Protein AF-R9REI7-F1 (afdb_monomer_lite)

Sequence (119 aa):
MILLFLLSFSILPIILTFLEIFFVKKVLTIKTMKYIKLLKIFEVITPFIALIISQGVREVIGMAFLVFFFLSLTYLGILIYDVFKGKIDGNEFTINFVFYFVDIILMFLSTLVSAKIFF

Foldseek 3Di:
DVVVVCCCLAVPLVVVLVVVLCCCVPPVVFPDCVLSVQLSVLSNCLLVVLVVPDPDPLSSLVSSLVSSVVSLVVSVVVLVVCVVVVVDDPSRSVVSVVVSVVVNVVSVVSSVVSNVVVD

Secondary structure (DSSP, 8-state):
-HHHHHHHHHHHHHHHHHHHHHHIIIII--S--HHHHHHHHHHHHHHHHHHHH-SSHHHHHHHHHHHHHHHHHHHHHHHHHHHHTTSS-HHHHHHHHHHHHHHHHHHHHHHHHHHHHH-

Organism: NCBI:txid469607

Radius of gyration: 15.29 Å; chains: 1; bounding box: 36×23×44 Å

pLDDT: mean 83.97, std 10.68, range [52.19, 96.31]

Structure (mmCIF, N/CA/C/O backbone):
data_AF-R9REI7-F1
#
_entry.id   AF-R9REI7-F1
#
loop_
_atom_site.group_PDB
_atom_site.id
_atom_site.type_symbol
_atom_site.label_atom_id
_atom_site.label_alt_id
_atom_site.label_comp_id
_atom_site.label_asym_id
_atom_site.label_entity_id
_atom_site.label_seq_id
_atom_site.pdbx_PDB_ins_code
_atom_site.Cartn_x
_atom_site.Cartn_y
_atom_site.Cartn_z
_atom_site.occupancy
_atom_site.B_iso_or_equiv
_atom_site.auth_seq_id
_atom_site.auth_comp_id
_atom_site.auth_asym_id
_atom_site.auth_atom_id
_atom_site.pdbx_PDB_model_num
ATOM 1 N N . MET A 1 1 ? 12.798 8.092 -22.373 1.00 59.53 1 MET A N 1
ATOM 2 C CA . MET A 1 1 ? 12.152 6.793 -22.076 1.00 59.53 1 MET A CA 1
ATOM 3 C C . MET A 1 1 ? 12.243 6.431 -20.592 1.00 59.53 1 MET A C 1
ATOM 5 O O . MET A 1 1 ? 11.197 6.404 -19.965 1.00 59.53 1 MET A O 1
ATOM 9 N N . ILE A 1 2 ? 13.439 6.302 -19.989 1.00 57.34 2 ILE A N 1
ATOM 10 C CA . ILE A 1 2 ? 13.600 6.161 -18.517 1.00 57.34 2 ILE A CA 1
ATOM 11 C C . ILE A 1 2 ? 12.976 7.327 -17.735 1.00 57.34 2 ILE A C 1
ATOM 13 O O . ILE A 1 2 ? 12.321 7.101 -16.729 1.00 57.34 2 ILE A O 1
ATOM 17 N N . LEU A 1 3 ? 13.124 8.568 -18.214 1.00 52.19 3 LEU A N 1
ATOM 18 C CA . LEU A 1 3 ? 12.539 9.736 -17.545 1.00 52.19 3 LEU A CA 1
ATOM 19 C C . LEU A 1 3 ? 11.003 9.717 -17.565 1.00 52.19 3 LEU A C 1
ATOM 21 O O . LEU A 1 3 ? 10.376 10.103 -16.589 1.00 52.19 3 LEU A O 1
ATOM 25 N N . LEU A 1 4 ? 10.406 9.230 -18.660 1.00 57.22 4 LEU A N 1
ATOM 26 C CA . LEU A 1 4 ? 8.954 9.080 -18.787 1.00 57.22 4 LEU A CA 1
ATOM 27 C C . LEU A 1 4 ? 8.457 7.966 -17.860 1.00 57.22 4 LEU A C 1
ATOM 29 O O . LEU A 1 4 ? 7.492 8.164 -17.141 1.00 57.22 4 LEU A O 1
ATOM 33 N N . PHE A 1 5 ? 9.185 6.845 -17.814 1.00 60.78 5 PHE A N 1
ATOM 34 C CA . PHE A 1 5 ? 8.948 5.748 -16.879 1.00 60.78 5 PHE A CA 1
ATOM 35 C C . PHE A 1 5 ? 9.019 6.216 -15.417 1.00 60.78 5 PHE A C 1
ATOM 37 O O . PHE A 1 5 ? 8.084 5.979 -14.664 1.00 60.78 5 PHE A O 1
ATOM 44 N N . LEU A 1 6 ? 10.060 6.964 -15.035 1.00 59.12 6 LEU A N 1
ATOM 45 C CA . LEU A 1 6 ? 10.195 7.562 -13.703 1.00 59.12 6 LEU A CA 1
ATOM 46 C C . LEU A 1 6 ? 9.073 8.562 -13.398 1.00 59.12 6 LEU A C 1
ATOM 48 O O . LEU A 1 6 ? 8.539 8.541 -12.292 1.00 59.12 6 LEU A O 1
ATOM 52 N N . LEU A 1 7 ? 8.681 9.408 -14.357 1.00 58.28 7 LEU A N 1
ATOM 53 C CA . LEU A 1 7 ? 7.561 10.341 -14.191 1.00 58.28 7 LEU A CA 1
ATOM 54 C C . LEU A 1 7 ? 6.240 9.601 -13.946 1.00 58.28 7 LEU A C 1
ATOM 56 O O . LEU A 1 7 ? 5.510 9.953 -13.019 1.00 58.28 7 LEU A O 1
ATOM 60 N N . SER A 1 8 ? 5.950 8.571 -14.747 1.00 60.47 8 SER A N 1
ATOM 61 C CA . SER A 1 8 ? 4.748 7.741 -14.626 1.00 60.47 8 SER A CA 1
ATOM 62 C C . SER A 1 8 ? 4.706 6.973 -13.305 1.00 60.47 8 SER A C 1
ATOM 64 O O . SER A 1 8 ? 3.640 6.875 -12.707 1.00 60.47 8 SER A O 1
ATOM 66 N N . PHE A 1 9 ? 5.854 6.486 -12.823 1.00 60.75 9 PHE A N 1
ATOM 67 C CA . PHE A 1 9 ? 5.966 5.757 -11.555 1.00 60.75 9 PHE A CA 1
ATOM 68 C C . PHE A 1 9 ? 6.034 6.661 -10.316 1.00 60.75 9 PHE A C 1
ATOM 70 O O . PHE A 1 9 ? 5.836 6.176 -9.209 1.00 60.75 9 PHE A O 1
ATOM 77 N N . SER A 1 10 ? 6.319 7.957 -10.475 1.00 60.06 10 SER A N 1
ATOM 78 C CA . SER A 1 10 ? 6.474 8.873 -9.336 1.00 60.06 10 SER A CA 1
ATOM 79 C C . SER A 1 10 ? 5.268 9.791 -9.165 1.00 60.06 10 SER A C 1
ATOM 81 O O . SER A 1 10 ? 4.729 9.894 -8.075 1.00 60.06 10 SER A O 1
ATOM 83 N N . ILE A 1 11 ? 4.798 10.461 -10.219 1.00 66.94 11 ILE A N 1
ATOM 84 C CA . ILE A 1 11 ? 3.817 11.550 -10.068 1.00 66.94 11 ILE A CA 1
ATOM 85 C C . ILE A 1 11 ? 2.390 11.009 -9.934 1.00 66.94 11 ILE A C 1
ATOM 87 O O . ILE A 1 11 ? 1.623 11.466 -9.088 1.00 66.94 11 ILE A O 1
ATOM 91 N N . LEU A 1 12 ? 2.035 10.026 -10.761 1.00 69.62 12 LEU A N 1
ATOM 92 C CA . LEU A 1 12 ? 0.681 9.473 -10.824 1.00 69.62 12 LEU A CA 1
ATOM 93 C C . LEU A 1 12 ? 0.288 8.739 -9.524 1.00 69.62 12 LEU A C 1
ATOM 95 O O . LEU A 1 12 ? -0.784 9.037 -8.992 1.00 69.62 12 LEU A O 1
ATOM 99 N N . PRO A 1 13 ? 1.161 7.890 -8.940 1.00 71.12 13 PRO A N 1
ATOM 100 C CA . PRO A 1 13 ? 0.905 7.255 -7.645 1.00 71.12 13 PRO A CA 1
ATOM 101 C C . PRO A 1 13 ? 0.810 8.261 -6.497 1.00 71.12 13 PRO A C 1
ATOM 103 O O . PRO A 1 13 ? -0.037 8.116 -5.621 1.00 71.12 13 PRO A O 1
ATOM 106 N N . ILE A 1 14 ? 1.609 9.338 -6.517 1.00 71.12 14 ILE A N 1
ATOM 107 C CA . ILE A 1 14 ? 1.533 10.401 -5.501 1.00 71.12 14 ILE A CA 1
ATOM 108 C C . ILE A 1 14 ? 0.165 11.095 -5.540 1.00 71.12 14 ILE A C 1
ATOM 110 O O . ILE A 1 14 ? -0.445 11.308 -4.492 1.00 71.12 14 ILE A O 1
ATOM 114 N N . ILE A 1 15 ? -0.348 11.433 -6.727 1.00 75.81 15 ILE A N 1
ATOM 115 C CA . ILE A 1 15 ? -1.663 12.080 -6.864 1.00 75.81 15 ILE A CA 1
ATOM 116 C C . ILE A 1 15 ? -2.782 11.146 -6.381 1.00 75.81 15 ILE A C 1
ATOM 118 O O . ILE A 1 15 ? -3.646 11.580 -5.616 1.00 75.81 15 ILE A O 1
ATOM 122 N N . LEU A 1 16 ? -2.745 9.869 -6.777 1.00 77.62 16 LEU A N 1
ATOM 123 C CA . LEU A 1 16 ? -3.698 8.853 -6.315 1.00 77.62 16 LEU A CA 1
ATOM 124 C C . LEU A 1 16 ? -3.642 8.676 -4.791 1.00 77.62 16 LEU A C 1
ATOM 126 O O . LEU A 1 16 ? -4.679 8.727 -4.133 1.00 77.62 16 LEU A O 1
ATOM 130 N N . THR A 1 17 ? -2.437 8.624 -4.221 1.00 81.38 17 THR A N 1
ATOM 131 C CA . THR A 1 17 ? -2.204 8.564 -2.772 1.00 81.38 17 THR A CA 1
ATOM 132 C C . THR A 1 17 ? -2.880 9.726 -2.037 1.00 81.38 17 THR A C 1
ATOM 134 O O . THR A 1 17 ? -3.567 9.524 -1.033 1.00 81.38 17 THR A O 1
ATOM 137 N N . PHE A 1 18 ? -2.710 10.961 -2.524 1.00 81.31 18 PHE A N 1
ATOM 138 C CA . PHE A 1 18 ? -3.363 12.131 -1.931 1.00 81.31 18 PHE A CA 1
ATOM 139 C C . PHE A 1 18 ? -4.890 12.052 -2.036 1.00 81.31 18 PHE A C 1
ATOM 141 O O . PHE A 1 18 ? -5.579 12.386 -1.067 1.00 81.31 18 PHE A O 1
ATOM 148 N N . LEU A 1 19 ? -5.414 11.598 -3.179 1.00 83.94 19 LEU A N 1
ATOM 149 C CA . LEU A 1 19 ? -6.850 11.448 -3.404 1.00 83.94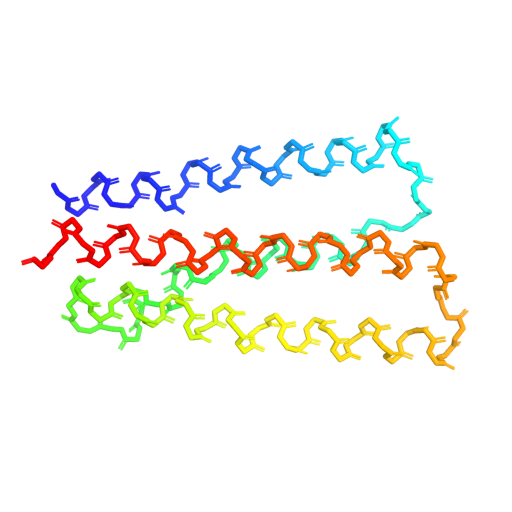 19 LEU A CA 1
ATOM 150 C C . LEU A 1 19 ? -7.463 10.414 -2.456 1.00 83.94 19 LEU A C 1
ATOM 152 O O . LEU A 1 19 ? -8.492 10.692 -1.847 1.00 83.94 19 LEU A O 1
ATOM 156 N N . GLU A 1 20 ? -6.829 9.259 -2.272 1.00 81.25 20 GLU A N 1
ATOM 157 C CA . GLU A 1 20 ? -7.326 8.221 -1.367 1.00 81.25 20 GLU A CA 1
ATOM 158 C C . GLU A 1 20 ? -7.265 8.653 0.091 1.00 81.25 20 GLU A C 1
ATOM 160 O O . GLU A 1 20 ? -8.247 8.503 0.816 1.00 81.25 20 GLU A O 1
ATOM 165 N N . ILE A 1 21 ? -6.161 9.270 0.528 1.00 83.12 21 ILE A N 1
ATOM 166 C CA . ILE A 1 21 ? -6.057 9.822 1.887 1.00 83.12 21 ILE A CA 1
ATOM 167 C C . ILE A 1 21 ? -7.164 10.857 2.126 1.00 83.12 21 ILE A C 1
ATOM 169 O O . ILE A 1 21 ? -7.769 10.884 3.203 1.00 83.12 21 ILE A O 1
ATOM 173 N N . PHE A 1 22 ? -7.443 11.709 1.136 1.00 83.94 22 PHE A N 1
ATOM 174 C CA . PHE A 1 22 ? -8.518 12.691 1.216 1.00 83.94 22 PHE A CA 1
ATOM 175 C C . PHE A 1 22 ? -9.896 12.025 1.262 1.00 83.94 22 PHE A C 1
ATOM 177 O O . PHE A 1 22 ? -10.688 12.344 2.150 1.00 83.94 22 PHE A O 1
ATOM 184 N N . PHE A 1 23 ? -10.164 11.079 0.360 1.00 84.12 23 PHE A N 1
ATOM 185 C CA . PHE A 1 23 ? -11.424 10.342 0.277 1.00 84.12 23 PHE A CA 1
ATOM 186 C C . PHE A 1 23 ? -11.724 9.622 1.588 1.00 84.12 23 PHE A C 1
ATOM 188 O O . PHE A 1 23 ? -12.797 9.771 2.164 1.00 84.12 23 PHE A O 1
ATOM 195 N N . VAL A 1 24 ? -10.739 8.927 2.139 1.00 83.00 24 VAL A N 1
ATOM 196 C CA . VAL A 1 24 ? -10.874 8.238 3.415 1.00 83.00 24 VAL A CA 1
ATOM 197 C C . VAL A 1 24 ? -11.203 9.219 4.537 1.00 83.00 24 VAL A C 1
ATOM 199 O O . VAL A 1 24 ? -12.136 8.999 5.309 1.00 83.00 24 VAL A O 1
ATOM 202 N N . LYS A 1 25 ? -10.442 10.313 4.634 1.00 81.88 25 LYS A N 1
ATOM 203 C CA . LYS A 1 25 ? -10.575 11.267 5.738 1.00 81.88 25 LYS A CA 1
ATOM 204 C C . LYS A 1 25 ? -11.885 12.054 5.681 1.00 81.88 25 LYS A C 1
ATOM 206 O O . LYS A 1 25 ? -12.400 12.436 6.727 1.00 81.88 25 LYS A O 1
ATOM 211 N N . LYS A 1 26 ? -12.381 12.360 4.480 1.00 84.00 26 LYS A N 1
ATOM 212 C CA . LYS A 1 26 ? -13.545 13.233 4.272 1.00 84.00 26 LYS A CA 1
ATOM 213 C C . LYS A 1 26 ? -14.846 12.487 4.009 1.00 84.00 26 LYS A C 1
ATOM 215 O O . LYS A 1 26 ? -15.891 13.030 4.342 1.00 84.00 26 LYS A O 1
ATOM 220 N N . VAL A 1 27 ? -14.785 11.296 3.418 1.00 83.38 27 VAL A N 1
ATOM 221 C CA . VAL A 1 27 ? -15.966 10.515 3.023 1.00 83.38 27 VAL A CA 1
ATOM 222 C C . VAL A 1 27 ? -16.177 9.344 3.976 1.00 83.38 27 VAL A C 1
ATOM 224 O O . VAL A 1 27 ? -17.247 9.212 4.559 1.00 83.38 27 VAL A O 1
ATOM 227 N N . LEU A 1 28 ? -15.154 8.510 4.177 1.00 82.75 28 LEU A N 1
ATOM 228 C CA . LEU A 1 28 ? -15.295 7.275 4.961 1.00 82.75 28 LEU A CA 1
ATOM 229 C C . LEU A 1 28 ? -15.169 7.487 6.476 1.00 82.75 28 LEU A C 1
ATOM 231 O O . LEU A 1 28 ? -15.630 6.653 7.248 1.00 82.75 28 LEU A O 1
ATOM 235 N N . THR A 1 29 ? -14.587 8.611 6.906 1.00 80.75 29 THR A N 1
ATOM 236 C CA . THR A 1 29 ? -14.549 9.081 8.307 1.00 80.75 29 THR A CA 1
ATOM 237 C C . THR A 1 29 ? -14.025 8.039 9.312 1.00 80.75 29 THR A C 1
ATOM 239 O O . THR A 1 29 ? -14.467 7.982 10.458 1.00 80.75 29 THR A O 1
ATOM 242 N N . ILE A 1 30 ? -13.072 7.200 8.896 1.00 82.25 30 ILE A N 1
ATOM 243 C CA . ILE A 1 30 ? -12.460 6.190 9.774 1.00 82.25 30 ILE A CA 1
ATOM 244 C C . ILE A 1 30 ? -11.622 6.831 10.884 1.00 82.25 30 ILE A C 1
ATOM 246 O O . ILE A 1 30 ? -10.997 7.876 10.681 1.00 82.25 30 ILE A O 1
ATOM 250 N N . LYS A 1 31 ? -11.587 6.202 12.070 1.00 81.56 31 LYS A N 1
ATOM 251 C CA . LYS A 1 31 ? -10.958 6.805 13.258 1.00 81.56 31 LYS A CA 1
ATOM 252 C C . LYS A 1 31 ? -9.449 6.895 13.111 1.00 81.56 31 LYS A C 1
ATOM 254 O O . LYS A 1 31 ? -8.834 7.828 13.625 1.00 81.56 31 LYS A O 1
ATOM 259 N N . THR A 1 32 ? -8.840 5.931 12.422 1.00 85.12 32 THR A N 1
ATOM 260 C CA . THR A 1 32 ? -7.388 5.862 12.263 1.00 85.12 32 THR A CA 1
ATOM 261 C C . THR A 1 32 ? -6.948 5.800 10.806 1.00 85.12 32 THR A C 1
ATOM 263 O O . THR A 1 32 ? -7.319 4.917 10.041 1.00 85.12 32 THR A O 1
ATOM 266 N N . MET A 1 33 ? -6.063 6.730 10.439 1.00 88.00 33 MET A N 1
ATOM 267 C CA . MET A 1 33 ? -5.400 6.769 9.128 1.00 88.00 33 MET A CA 1
ATOM 268 C C . MET A 1 33 ? -4.095 5.962 9.106 1.00 88.00 33 MET A C 1
ATOM 270 O O . MET A 1 33 ? -3.377 5.992 8.109 1.00 88.00 33 MET A O 1
ATOM 274 N N . LYS A 1 34 ? -3.734 5.298 10.215 1.00 91.12 34 LYS A N 1
ATOM 275 C CA . LYS A 1 34 ? -2.452 4.594 10.387 1.00 91.12 34 LYS A CA 1
ATOM 276 C C . LYS A 1 34 ? -2.194 3.598 9.255 1.00 91.12 34 LYS A C 1
ATOM 278 O O . LYS A 1 34 ? -1.107 3.602 8.688 1.00 91.12 34 LYS A O 1
ATOM 283 N N . TYR A 1 35 ? -3.183 2.767 8.939 1.00 92.00 35 TYR A N 1
ATOM 284 C CA . TYR A 1 35 ? -3.028 1.661 7.996 1.00 92.00 35 TYR A CA 1
ATOM 285 C C . TYR A 1 35 ? -2.943 2.164 6.558 1.00 92.00 35 TYR A C 1
ATOM 287 O O . TYR A 1 35 ? -1.954 1.887 5.891 1.00 92.00 35 TYR A O 1
ATOM 295 N N . ILE A 1 36 ? -3.870 3.015 6.118 1.00 90.31 36 ILE A N 1
ATOM 296 C CA . ILE A 1 36 ? -3.763 3.642 4.792 1.00 90.31 36 ILE A CA 1
ATOM 297 C C . ILE A 1 36 ? -2.435 4.380 4.627 1.00 90.31 36 ILE A C 1
ATOM 299 O O . ILE A 1 36 ? -1.761 4.184 3.627 1.00 90.31 36 ILE A O 1
ATOM 303 N N . LYS A 1 37 ? -1.975 5.151 5.621 1.00 90.31 37 LYS A N 1
ATOM 304 C CA . LYS A 1 37 ? -0.648 5.786 5.536 1.00 90.31 37 LYS A CA 1
ATOM 305 C C . LYS A 1 37 ? 0.482 4.768 5.363 1.00 90.31 37 LYS A C 1
ATOM 307 O O . LYS A 1 37 ? 1.387 5.019 4.577 1.00 90.31 37 LYS A O 1
ATOM 312 N N . LEU A 1 38 ? 0.439 3.647 6.082 1.00 93.12 38 LEU A N 1
ATOM 313 C CA . LEU A 1 38 ? 1.436 2.582 5.961 1.00 93.12 38 LEU A CA 1
ATOM 314 C C . LEU A 1 38 ? 1.436 1.966 4.554 1.00 93.12 38 LEU A C 1
ATOM 316 O O . LEU A 1 38 ? 2.495 1.847 3.946 1.00 93.12 38 LEU A O 1
ATOM 320 N N . LEU A 1 39 ? 0.255 1.642 4.026 1.00 92.00 39 LEU A N 1
ATOM 321 C CA . LEU A 1 39 ? 0.085 1.101 2.677 1.00 92.00 39 LEU A CA 1
ATOM 322 C C . LEU A 1 39 ? 0.641 2.058 1.610 1.00 92.00 39 LEU A C 1
ATOM 324 O O . LEU A 1 39 ? 1.365 1.639 0.711 1.00 92.00 39 LEU A O 1
ATOM 328 N N . LYS A 1 40 ? 0.410 3.364 1.774 1.00 90.25 40 LYS A N 1
ATOM 329 C CA . LYS A 1 40 ? 0.925 4.391 0.859 1.00 90.25 40 LYS A CA 1
ATOM 330 C C . LYS A 1 40 ? 2.421 4.629 0.963 1.00 90.25 40 LYS A C 1
ATOM 332 O O . LYS A 1 40 ? 3.071 4.882 -0.047 1.00 90.25 40 LYS A O 1
ATOM 337 N N . ILE A 1 41 ? 3.004 4.472 2.149 1.00 89.94 41 ILE A N 1
ATOM 338 C CA . ILE A 1 41 ? 4.464 4.430 2.275 1.00 89.94 41 ILE A CA 1
ATOM 339 C C . ILE A 1 41 ? 5.018 3.259 1.455 1.00 89.94 41 ILE A C 1
ATOM 341 O O . ILE A 1 41 ? 5.998 3.447 0.740 1.00 89.94 41 ILE A O 1
ATOM 345 N N . PHE A 1 42 ? 4.385 2.083 1.498 1.00 91.56 42 PHE A N 1
ATOM 346 C CA . PHE A 1 42 ? 4.829 0.923 0.717 1.00 91.56 42 PHE A CA 1
ATOM 347 C C . PHE A 1 42 ? 4.760 1.166 -0.791 1.00 91.56 42 PHE A C 1
ATOM 349 O O . PHE A 1 42 ? 5.711 0.842 -1.504 1.00 91.56 42 PHE A O 1
ATOM 356 N N . GLU A 1 43 ? 3.691 1.796 -1.269 1.00 88.19 43 GLU A N 1
ATOM 357 C CA . GLU A 1 43 ? 3.540 2.182 -2.673 1.00 88.19 43 GLU A CA 1
ATOM 358 C C . GLU A 1 43 ? 4.669 3.121 -3.130 1.00 88.19 43 GLU A C 1
ATOM 360 O O . GLU A 1 43 ? 5.312 2.873 -4.149 1.00 88.19 43 GLU A O 1
ATOM 365 N N . VAL A 1 44 ? 4.989 4.142 -2.326 1.00 85.12 44 VAL A N 1
ATOM 366 C CA . VAL A 1 44 ? 6.027 5.130 -2.656 1.00 85.12 44 VAL A CA 1
ATOM 367 C C . VAL A 1 44 ? 7.437 4.541 -2.598 1.00 85.12 44 VAL A C 1
ATOM 369 O O . VAL A 1 44 ? 8.245 4.862 -3.463 1.00 85.12 44 VAL A O 1
ATOM 372 N N . ILE A 1 45 ? 7.770 3.689 -1.618 1.00 87.38 45 ILE A N 1
ATOM 373 C CA . ILE A 1 45 ? 9.137 3.138 -1.494 1.00 87.38 45 ILE A CA 1
ATOM 374 C C . ILE A 1 45 ? 9.445 2.057 -2.535 1.00 87.38 45 ILE A C 1
ATOM 376 O O . ILE A 1 45 ? 10.606 1.877 -2.901 1.00 87.38 45 ILE A O 1
ATOM 380 N N . THR A 1 46 ? 8.421 1.347 -3.015 1.00 89.50 46 THR A N 1
ATOM 381 C CA . THR A 1 46 ? 8.556 0.235 -3.965 1.00 89.50 46 THR A CA 1
ATOM 382 C C . THR A 1 46 ? 9.433 0.570 -5.176 1.00 89.50 46 THR A C 1
ATOM 384 O O . THR A 1 46 ? 10.393 -0.168 -5.410 1.00 89.50 46 THR A O 1
ATOM 387 N N . PRO A 1 47 ? 9.175 1.644 -5.951 1.00 82.19 47 PRO A N 1
ATOM 388 C CA . PRO A 1 47 ? 9.999 1.966 -7.113 1.00 82.19 47 PRO A CA 1
ATOM 389 C C . PRO A 1 47 ? 11.462 2.216 -6.760 1.00 82.19 47 PRO A C 1
ATOM 391 O O . PRO A 1 47 ? 12.343 1.791 -7.500 1.00 82.19 47 PRO A O 1
ATOM 394 N N . PHE A 1 48 ? 11.741 2.862 -5.625 1.00 84.56 48 PHE A N 1
ATOM 395 C CA . PHE A 1 48 ? 13.116 3.121 -5.197 1.00 84.56 48 PHE A CA 1
ATOM 396 C C . PHE A 1 48 ? 13.849 1.822 -4.872 1.00 84.56 48 PHE A C 1
ATOM 398 O O . PHE A 1 48 ? 14.976 1.623 -5.316 1.00 84.56 48 PHE A O 1
ATOM 405 N N . ILE A 1 49 ? 13.195 0.910 -4.151 1.00 87.75 49 ILE A N 1
ATOM 406 C CA . ILE A 1 49 ? 13.757 -0.404 -3.834 1.00 87.75 49 ILE A CA 1
ATOM 407 C C . ILE A 1 49 ? 13.982 -1.206 -5.125 1.00 87.75 49 ILE A C 1
ATOM 409 O O . ILE A 1 49 ? 15.059 -1.762 -5.324 1.00 87.75 49 ILE A O 1
ATOM 413 N N . ALA A 1 50 ? 13.010 -1.218 -6.040 1.00 86.88 50 ALA A N 1
ATOM 414 C CA . ALA A 1 50 ? 13.133 -1.915 -7.317 1.00 86.88 50 ALA A CA 1
ATOM 415 C C . ALA A 1 50 ? 14.293 -1.382 -8.174 1.00 86.88 50 ALA A C 1
ATOM 417 O O . ALA A 1 50 ? 15.006 -2.175 -8.788 1.00 86.88 50 ALA A O 1
ATOM 418 N N . LEU A 1 51 ? 14.520 -0.063 -8.182 1.00 83.38 51 LEU A N 1
ATOM 419 C CA . LEU A 1 51 ? 15.644 0.574 -8.876 1.00 83.38 51 LEU A CA 1
ATOM 420 C C . LEU A 1 51 ? 17.006 0.207 -8.279 1.00 83.38 51 LEU A C 1
ATOM 422 O O . LEU A 1 51 ? 17.966 0.073 -9.027 1.00 83.38 51 LEU A O 1
ATOM 426 N N . ILE A 1 52 ? 17.096 0.047 -6.956 1.00 86.00 52 ILE A N 1
ATOM 427 C CA . ILE A 1 52 ? 18.350 -0.318 -6.281 1.00 86.00 52 ILE A CA 1
ATOM 428 C C . ILE A 1 52 ? 18.749 -1.766 -6.597 1.00 86.00 52 ILE A C 1
ATOM 430 O O . ILE A 1 52 ? 19.934 -2.060 -6.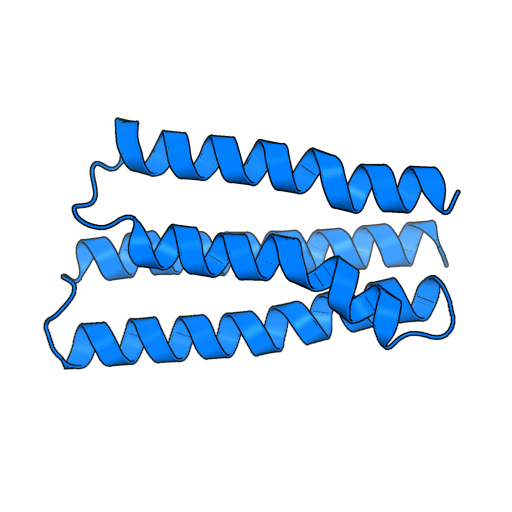726 1.00 86.00 52 ILE A O 1
ATOM 434 N N . ILE A 1 53 ? 17.774 -2.676 -6.697 1.00 84.88 53 ILE A N 1
ATOM 435 C CA . ILE A 1 53 ? 18.037 -4.122 -6.792 1.00 84.88 53 ILE A CA 1
ATOM 436 C C . ILE A 1 53 ? 18.195 -4.594 -8.250 1.00 84.88 53 ILE A C 1
ATOM 438 O O . ILE A 1 53 ? 18.825 -5.619 -8.502 1.00 84.88 53 ILE A O 1
ATOM 442 N N . SER A 1 54 ? 17.633 -3.869 -9.217 1.00 84.81 54 SER A N 1
ATOM 443 C CA . SER A 1 54 ? 17.563 -4.309 -10.618 1.00 84.81 54 SER A CA 1
ATOM 444 C C . SER A 1 54 ? 18.711 -3.761 -11.469 1.00 84.81 54 SER A C 1
ATOM 446 O O . SER A 1 54 ? 19.116 -2.614 -11.300 1.00 84.81 54 SER A O 1
ATOM 448 N N . GLN A 1 55 ? 19.188 -4.536 -12.449 1.00 79.88 55 GLN A N 1
ATOM 449 C CA . GLN A 1 55 ? 20.289 -4.140 -13.342 1.00 79.88 55 GLN A CA 1
ATOM 450 C C . GLN A 1 55 ? 19.809 -3.579 -14.692 1.00 79.88 55 GLN A C 1
ATOM 452 O O . GLN A 1 55 ? 20.603 -3.030 -15.457 1.00 79.88 55 GLN A O 1
ATOM 457 N N . GLY A 1 56 ? 18.507 -3.656 -14.989 1.00 78.81 56 GLY A N 1
ATOM 458 C CA . GLY A 1 56 ? 17.922 -3.102 -16.212 1.00 78.81 56 GLY A CA 1
ATOM 459 C C . GLY A 1 56 ? 16.445 -2.724 -16.085 1.00 78.81 56 GLY A C 1
ATOM 460 O O . GLY A 1 56 ? 15.733 -3.205 -15.210 1.00 78.81 56 GLY A O 1
ATOM 461 N N . VAL A 1 57 ? 15.950 -1.881 -17.001 1.00 73.81 57 VAL A N 1
ATOM 462 C CA . VAL A 1 57 ? 14.570 -1.333 -16.975 1.00 73.81 57 VAL A CA 1
ATOM 463 C C . VAL A 1 57 ? 13.496 -2.429 -16.926 1.00 73.81 57 VAL A C 1
ATOM 465 O O . VAL A 1 57 ? 12.494 -2.283 -16.233 1.00 73.81 57 VAL A O 1
ATOM 468 N N . ARG A 1 58 ? 13.711 -3.546 -17.631 1.00 76.12 58 ARG A N 1
ATOM 469 C CA . ARG A 1 58 ? 12.785 -4.690 -17.629 1.00 76.12 58 ARG A CA 1
ATOM 470 C C . ARG A 1 58 ? 12.717 -5.385 -16.272 1.00 76.12 58 ARG A C 1
ATOM 472 O O . ARG A 1 58 ? 11.631 -5.740 -15.824 1.00 76.12 58 ARG A O 1
ATOM 479 N N . GLU A 1 59 ? 13.859 -5.540 -15.612 1.00 82.12 59 GLU A N 1
ATOM 480 C CA . GLU A 1 59 ? 13.929 -6.121 -14.272 1.00 82.12 59 GLU A CA 1
ATOM 481 C C . GLU A 1 59 ? 13.268 -5.206 -13.242 1.00 82.12 59 GLU A C 1
ATOM 483 O O . GLU A 1 59 ? 12.515 -5.700 -12.411 1.00 82.12 59 GLU A O 1
ATOM 488 N N . VAL A 1 60 ? 13.432 -3.881 -13.364 1.00 81.81 60 VAL A N 1
ATOM 489 C CA . VAL A 1 60 ? 12.781 -2.904 -12.470 1.00 81.81 60 VAL A CA 1
ATOM 490 C C . VAL A 1 60 ? 11.262 -3.087 -12.455 1.00 81.81 60 VAL A C 1
ATOM 492 O O . VAL A 1 60 ? 10.658 -3.049 -11.388 1.00 81.81 60 VAL A O 1
ATOM 495 N N . ILE A 1 61 ? 10.637 -3.321 -13.614 1.00 78.88 61 ILE A N 1
ATOM 496 C CA . ILE A 1 61 ? 9.179 -3.494 -13.724 1.00 78.88 61 ILE A CA 1
ATOM 497 C C . ILE A 1 61 ? 8.710 -4.742 -12.964 1.00 78.88 61 ILE A C 1
ATOM 499 O O . ILE A 1 61 ? 7.759 -4.668 -12.186 1.00 78.88 61 ILE A O 1
ATOM 503 N N . GLY A 1 62 ? 9.384 -5.879 -13.165 1.00 83.62 62 GLY A N 1
ATOM 504 C CA . GLY A 1 62 ? 9.055 -7.125 -12.466 1.00 83.62 62 GLY A CA 1
ATOM 505 C C . GLY A 1 62 ? 9.365 -7.057 -10.968 1.00 83.62 62 GLY A C 1
ATOM 506 O O . GLY A 1 62 ? 8.559 -7.487 -10.142 1.00 83.62 62 GLY A O 1
ATOM 507 N N . MET A 1 63 ? 10.499 -6.455 -10.605 1.00 89.19 63 MET A N 1
ATOM 508 C CA . MET A 1 63 ? 10.923 -6.306 -9.214 1.00 89.19 63 MET A CA 1
ATOM 509 C C . MET A 1 63 ? 10.041 -5.333 -8.440 1.00 89.19 63 MET A C 1
ATOM 511 O O . MET A 1 63 ? 9.767 -5.589 -7.273 1.00 89.19 63 MET A O 1
ATOM 515 N N . ALA A 1 64 ? 9.531 -4.268 -9.065 1.00 86.75 64 ALA A N 1
ATOM 516 C CA . ALA A 1 64 ? 8.580 -3.363 -8.423 1.00 86.75 64 ALA A CA 1
ATOM 517 C C . ALA A 1 64 ? 7.318 -4.106 -7.971 1.00 86.75 64 ALA A C 1
ATOM 519 O O . ALA A 1 64 ? 6.902 -3.963 -6.823 1.00 86.75 64 ALA A O 1
ATOM 520 N N . PHE A 1 65 ? 6.758 -4.972 -8.821 1.00 88.19 65 PHE A N 1
ATOM 521 C CA . PHE A 1 65 ? 5.618 -5.795 -8.424 1.00 88.19 65 PHE A CA 1
ATOM 522 C C . PHE A 1 65 ? 5.957 -6.713 -7.245 1.00 88.19 65 PHE A C 1
ATOM 524 O O . PHE A 1 65 ? 5.230 -6.735 -6.256 1.00 88.19 65 PHE A O 1
ATOM 531 N N . LEU A 1 66 ? 7.074 -7.445 -7.325 1.00 91.75 66 LEU A N 1
ATOM 532 C CA . LEU A 1 66 ? 7.480 -8.384 -6.275 1.00 91.75 66 LEU A CA 1
ATOM 533 C C . LEU A 1 66 ? 7.732 -7.682 -4.935 1.00 91.75 66 LEU A C 1
ATOM 535 O O . LEU A 1 66 ? 7.237 -8.128 -3.901 1.00 91.75 66 LEU A O 1
ATOM 539 N N . VAL A 1 67 ? 8.466 -6.569 -4.948 1.00 92.94 67 VAL A N 1
ATOM 540 C CA . VAL A 1 67 ? 8.760 -5.769 -3.753 1.00 92.94 67 VAL A CA 1
ATOM 541 C C . VAL A 1 67 ? 7.469 -5.265 -3.115 1.00 92.94 67 VAL A C 1
ATOM 543 O O . VAL A 1 67 ? 7.273 -5.448 -1.911 1.00 92.94 67 VAL A O 1
ATOM 546 N N . PHE A 1 68 ? 6.568 -4.684 -3.912 1.00 92.38 68 PHE A N 1
ATOM 547 C CA . PHE A 1 68 ? 5.279 -4.228 -3.405 1.00 92.38 68 PHE A CA 1
ATOM 548 C C . PHE A 1 68 ? 4.464 -5.382 -2.839 1.00 92.38 68 PHE A C 1
ATOM 550 O O . PHE A 1 68 ? 3.915 -5.260 -1.750 1.00 92.38 68 PHE A O 1
ATOM 557 N N . PHE A 1 69 ? 4.427 -6.523 -3.528 1.00 92.56 69 PHE A N 1
ATOM 558 C CA . PHE A 1 69 ? 3.687 -7.696 -3.085 1.00 92.56 69 PHE A CA 1
ATOM 559 C C . PHE A 1 69 ? 4.139 -8.153 -1.690 1.00 92.56 69 PHE A C 1
ATOM 561 O O . PHE A 1 69 ? 3.302 -8.285 -0.796 1.00 92.56 69 PHE A O 1
ATOM 568 N N . PHE A 1 70 ? 5.447 -8.285 -1.443 1.00 94.62 70 PHE A N 1
ATOM 569 C CA . PHE A 1 70 ? 5.968 -8.664 -0.122 1.00 94.62 70 PHE A CA 1
ATOM 570 C C . PHE A 1 70 ? 5.721 -7.606 0.966 1.00 94.62 70 PHE A C 1
ATOM 572 O O . PHE A 1 70 ? 5.334 -7.949 2.090 1.00 94.62 70 PHE A O 1
ATOM 579 N N . LEU A 1 71 ? 5.890 -6.319 0.651 1.00 94.81 71 LEU A N 1
ATOM 580 C CA . LEU A 1 71 ? 5.553 -5.233 1.579 1.00 94.81 71 LEU A CA 1
ATOM 581 C C . LEU A 1 71 ? 4.057 -5.256 1.927 1.00 94.81 71 LEU A C 1
ATOM 583 O O . LEU A 1 71 ? 3.674 -5.189 3.095 1.00 94.81 71 LEU A O 1
ATOM 587 N N . SER A 1 72 ? 3.205 -5.440 0.923 1.00 92.88 72 SER A N 1
ATOM 588 C CA . SE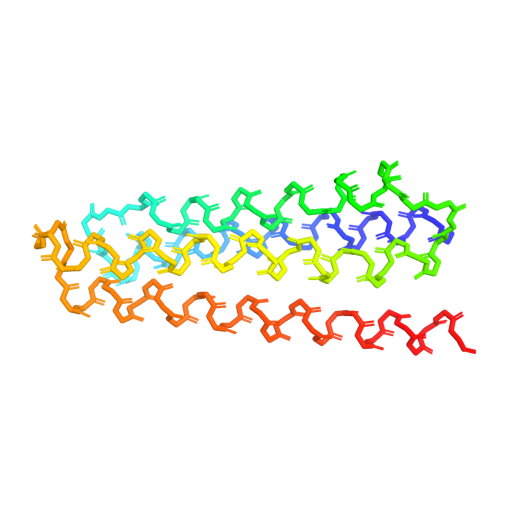R A 1 72 ? 1.754 -5.499 1.072 1.00 92.88 72 SER A CA 1
ATOM 589 C C . SER A 1 72 ? 1.304 -6.724 1.892 1.00 92.88 72 SER A C 1
ATOM 591 O O . SER A 1 72 ? 0.381 -6.620 2.697 1.00 92.88 72 SER A O 1
ATOM 593 N N . LEU A 1 73 ? 1.989 -7.869 1.791 1.00 95.31 73 LEU A N 1
ATOM 594 C CA . LEU A 1 73 ? 1.737 -9.025 2.662 1.00 95.31 73 LEU A CA 1
ATOM 595 C C . LEU A 1 73 ? 2.050 -8.712 4.129 1.00 95.31 73 LEU A C 1
ATOM 597 O O . LEU A 1 73 ? 1.301 -9.104 5.024 1.00 95.31 73 LEU A O 1
ATOM 601 N N . THR A 1 74 ? 3.119 -7.953 4.381 1.00 95.38 74 THR A N 1
ATOM 602 C CA . THR A 1 74 ? 3.445 -7.475 5.734 1.00 95.38 74 THR A CA 1
ATOM 603 C C . THR A 1 74 ? 2.338 -6.562 6.264 1.00 95.38 74 THR A C 1
ATOM 605 O O . THR A 1 74 ? 1.905 -6.709 7.407 1.00 95.38 74 THR A O 1
ATOM 608 N N . TYR A 1 75 ? 1.821 -5.661 5.421 1.00 96.31 75 TYR A N 1
ATOM 609 C CA . TYR A 1 75 ? 0.661 -4.829 5.745 1.00 96.31 75 TYR A CA 1
ATOM 610 C C . TYR A 1 75 ? -0.575 -5.667 6.106 1.00 96.31 75 TYR A C 1
ATOM 612 O O . TYR A 1 75 ? -1.206 -5.416 7.134 1.00 96.31 75 TYR A O 1
ATOM 620 N N . LEU A 1 76 ? -0.890 -6.691 5.306 1.00 95.88 76 LEU A N 1
ATOM 621 C CA . LEU A 1 76 ? -2.018 -7.588 5.558 1.00 95.88 76 LEU A CA 1
ATOM 622 C C . LEU A 1 76 ? -1.866 -8.320 6.900 1.00 95.88 76 LEU A C 1
ATOM 624 O O . LEU A 1 76 ? -2.817 -8.385 7.677 1.00 95.88 76 LEU A O 1
ATOM 628 N N . GLY A 1 77 ? -0.662 -8.810 7.208 1.00 96.06 77 GLY A N 1
ATOM 629 C CA . GLY A 1 77 ? -0.356 -9.426 8.499 1.00 96.06 77 GLY A CA 1
ATOM 630 C C . GLY A 1 77 ? -0.592 -8.476 9.677 1.00 96.06 77 GLY A C 1
ATOM 631 O O . GLY A 1 77 ? -1.205 -8.872 10.667 1.00 96.06 77 GLY A O 1
ATOM 632 N N . ILE A 1 78 ? -0.178 -7.208 9.553 1.00 96.00 78 ILE A N 1
ATOM 633 C CA . ILE A 1 78 ? -0.418 -6.172 10.572 1.00 96.00 78 ILE A CA 1
ATOM 634 C C . ILE A 1 78 ? -1.918 -5.912 10.751 1.00 96.00 78 ILE A C 1
ATOM 636 O O . ILE A 1 78 ? -2.383 -5.847 11.889 1.00 96.00 78 ILE A O 1
ATOM 640 N N . LEU A 1 79 ? -2.675 -5.785 9.656 1.00 95.19 79 LEU A N 1
ATOM 641 C CA . LEU A 1 79 ? -4.129 -5.602 9.696 1.00 95.19 79 LEU A CA 1
ATOM 642 C C . LEU A 1 79 ? -4.809 -6.748 10.443 1.00 95.19 79 LEU A C 1
ATOM 644 O O . LEU A 1 79 ? -5.527 -6.508 11.408 1.00 95.19 79 LEU A O 1
ATOM 648 N N . ILE A 1 80 ? -4.549 -7.989 10.024 1.00 95.81 80 ILE A N 1
ATOM 649 C CA . ILE A 1 80 ? -5.143 -9.189 10.621 1.00 95.81 80 ILE A CA 1
ATOM 650 C C . ILE A 1 80 ? -4.781 -9.280 12.110 1.00 95.81 80 ILE A C 1
ATOM 652 O O . ILE A 1 80 ? -5.648 -9.516 12.950 1.00 95.81 80 ILE A O 1
ATOM 656 N N . TYR A 1 81 ? -3.516 -9.035 12.458 1.00 96.12 81 TYR A N 1
ATOM 657 C CA . TYR A 1 81 ? -3.060 -9.034 13.846 1.00 96.12 81 TYR A CA 1
ATOM 658 C C . TYR A 1 81 ? -3.786 -7.985 14.703 1.00 96.12 81 TYR A C 1
ATOM 660 O O . TYR A 1 81 ? -4.237 -8.293 15.810 1.00 96.12 81 TYR A O 1
ATOM 668 N N . ASP A 1 82 ?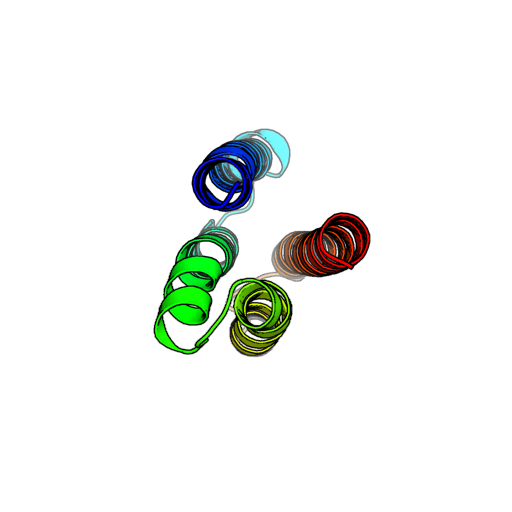 -3.923 -6.753 14.204 1.00 95.06 82 ASP A N 1
ATOM 669 C CA . ASP A 1 82 ? -4.576 -5.667 14.939 1.00 95.06 82 ASP A CA 1
ATOM 670 C C . ASP A 1 82 ? -6.108 -5.882 15.049 1.00 95.06 82 ASP A C 1
ATOM 672 O O . ASP A 1 82 ? -6.680 -5.484 16.069 1.00 95.06 82 ASP A O 1
ATOM 676 N N . VAL A 1 83 ? -6.757 -6.597 14.110 1.00 94.25 83 VAL A N 1
ATOM 677 C CA . VAL A 1 83 ? -8.148 -7.096 14.273 1.00 94.25 83 VAL A CA 1
ATOM 678 C C . VAL A 1 83 ? -8.238 -8.091 15.422 1.00 94.25 83 VAL A C 1
ATOM 680 O O . VAL A 1 83 ? -9.056 -7.916 16.321 1.00 94.25 83 VAL A O 1
ATOM 683 N N . PHE A 1 84 ? -7.386 -9.124 15.434 1.00 94.38 84 PHE A N 1
ATOM 684 C CA . PHE A 1 84 ? -7.411 -10.146 16.488 1.00 94.38 84 PHE A CA 1
ATOM 685 C C . PHE A 1 84 ? -7.107 -9.574 17.876 1.00 94.38 84 PHE A C 1
ATOM 687 O O . PHE A 1 84 ? -7.585 -10.091 18.884 1.00 94.38 84 PHE A O 1
ATOM 694 N N . LYS A 1 85 ? -6.330 -8.488 17.947 1.00 95.19 85 LYS A N 1
ATOM 695 C CA . LYS A 1 85 ? -6.079 -7.742 19.186 1.00 95.19 85 LYS A CA 1
ATOM 696 C C . LYS A 1 85 ? -7.194 -6.762 19.564 1.00 95.19 85 LYS A C 1
ATOM 698 O O . LYS A 1 85 ? -7.061 -6.101 20.591 1.00 95.19 85 LYS A O 1
ATOM 703 N N . GLY A 1 86 ? -8.254 -6.644 18.764 1.00 92.12 86 GLY A N 1
ATOM 704 C CA . GLY A 1 86 ? -9.361 -5.715 18.997 1.00 92.12 86 GLY A CA 1
ATOM 705 C C . GLY A 1 86 ? -8.962 -4.242 18.887 1.00 92.12 86 GLY A C 1
ATOM 706 O O . GLY A 1 86 ? -9.646 -3.382 19.434 1.00 92.12 86 GLY A O 1
ATOM 707 N N . LYS A 1 87 ? -7.840 -3.931 18.220 1.00 91.25 87 LYS A N 1
ATOM 708 C CA . LYS A 1 87 ? -7.372 -2.547 18.038 1.00 91.25 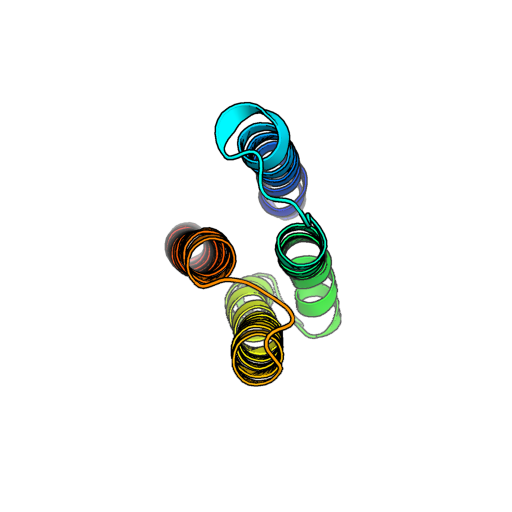87 LYS A CA 1
ATOM 709 C C . LYS A 1 87 ? -8.100 -1.821 16.912 1.00 91.25 87 LYS A C 1
ATOM 711 O O . LYS A 1 87 ? -8.047 -0.594 16.873 1.00 91.25 87 LYS A O 1
ATOM 716 N N . ILE A 1 88 ? -8.716 -2.564 15.995 1.00 92.31 88 ILE A N 1
ATOM 717 C CA . ILE A 1 88 ? -9.536 -2.031 14.906 1.00 92.31 88 ILE A CA 1
ATOM 718 C C . ILE A 1 88 ? -10.868 -2.763 14.856 1.00 92.31 88 ILE A C 1
ATOM 720 O O . ILE A 1 88 ? -10.944 -3.945 15.196 1.00 92.31 88 ILE A O 1
ATOM 724 N N . ASP A 1 89 ? -11.910 -2.056 14.433 1.00 91.25 89 ASP A N 1
ATOM 725 C CA . ASP A 1 89 ? -13.226 -2.649 14.232 1.00 91.25 89 ASP A CA 1
ATOM 726 C C . ASP A 1 89 ? -13.352 -3.295 12.841 1.00 91.25 89 ASP A C 1
ATOM 728 O O . ASP A 1 89 ? -12.520 -3.106 11.949 1.00 91.25 89 ASP A O 1
ATOM 732 N N . GLY A 1 90 ? -14.395 -4.108 12.654 1.00 89.00 90 GLY A N 1
ATOM 733 C CA . GLY A 1 90 ? -14.607 -4.823 11.393 1.00 89.00 90 GLY A CA 1
ATOM 734 C C . GLY A 1 90 ? -14.858 -3.893 10.203 1.00 89.00 90 GLY A C 1
ATOM 735 O O . GLY A 1 90 ? -14.515 -4.246 9.075 1.00 89.00 90 GLY A O 1
ATOM 736 N N . ASN A 1 91 ? -15.401 -2.694 10.433 1.00 89.94 91 ASN A N 1
ATOM 737 C CA . ASN A 1 91 ? -15.639 -1.723 9.368 1.00 89.94 91 ASN A CA 1
ATOM 738 C C . ASN A 1 91 ? -14.322 -1.075 8.914 1.00 89.94 91 ASN A C 1
ATOM 740 O O . ASN A 1 91 ? -14.026 -1.035 7.722 1.00 89.94 91 ASN A O 1
ATOM 744 N N . GLU A 1 92 ? -13.483 -0.650 9.860 1.00 90.62 92 GLU A N 1
ATOM 745 C CA . GLU A 1 92 ? -12.132 -0.155 9.605 1.00 90.62 92 GLU A CA 1
ATOM 746 C C . GLU A 1 92 ? -11.275 -1.211 8.921 1.00 90.62 92 GLU A C 1
ATOM 748 O O . GLU A 1 92 ? -10.590 -0.893 7.950 1.00 90.62 92 GLU A O 1
ATOM 753 N N . PHE A 1 93 ? -11.330 -2.465 9.373 1.00 93.38 93 PHE A N 1
ATOM 754 C CA . PHE A 1 93 ? -10.666 -3.563 8.678 1.00 93.38 93 PHE A CA 1
ATOM 755 C C . PHE A 1 93 ? -11.141 -3.671 7.229 1.00 93.38 93 PHE A C 1
ATOM 757 O O . PHE A 1 93 ? -10.312 -3.653 6.324 1.00 93.38 93 PHE A O 1
ATOM 764 N N . THR A 1 94 ? -12.458 -3.727 7.004 1.00 91.56 94 THR A N 1
ATOM 765 C CA . THR A 1 94 ? -13.042 -3.869 5.661 1.00 91.56 94 THR A CA 1
ATOM 766 C C . THR A 1 94 ? -12.577 -2.755 4.730 1.00 91.56 94 THR A C 1
ATOM 768 O O . THR A 1 94 ? -12.103 -3.028 3.631 1.00 91.56 94 THR A O 1
ATOM 771 N N . ILE A 1 95 ? -12.635 -1.501 5.183 1.00 91.19 95 ILE A N 1
ATOM 772 C CA . ILE A 1 95 ? -12.195 -0.345 4.397 1.00 91.19 95 ILE A CA 1
ATOM 773 C C . ILE A 1 95 ? -10.705 -0.460 4.051 1.00 91.19 95 ILE A C 1
ATOM 775 O O . ILE A 1 95 ? -10.331 -0.378 2.882 1.00 91.19 95 ILE A O 1
ATOM 779 N N . ASN A 1 96 ? -9.850 -0.693 5.049 1.00 93.00 96 ASN A N 1
ATOM 780 C CA . ASN A 1 96 ? -8.404 -0.807 4.852 1.00 93.00 96 ASN A CA 1
ATOM 781 C C . ASN A 1 96 ? -8.013 -2.017 3.980 1.00 93.00 96 ASN A C 1
ATOM 783 O O . ASN A 1 96 ? -7.007 -1.959 3.271 1.00 93.00 96 ASN A O 1
ATOM 787 N N . PHE A 1 97 ? -8.799 -3.094 4.024 1.00 94.00 97 PHE A N 1
ATOM 788 C CA . PHE A 1 97 ? -8.630 -4.280 3.192 1.00 94.00 97 PHE A CA 1
ATOM 789 C C . PHE A 1 97 ? -9.029 -4.022 1.733 1.00 94.00 97 PHE A C 1
ATOM 791 O O . PHE A 1 97 ? -8.322 -4.454 0.827 1.00 94.00 97 PHE A O 1
ATOM 798 N N . VAL A 1 98 ? -10.110 -3.270 1.490 1.00 92.31 98 VAL A N 1
ATOM 799 C CA . VAL A 1 98 ? -10.514 -2.867 0.133 1.00 92.31 98 VAL A CA 1
ATOM 800 C C . VAL A 1 98 ? -9.432 -2.012 -0.524 1.00 92.31 98 VAL A C 1
ATOM 802 O O . VAL A 1 98 ? -9.050 -2.312 -1.651 1.00 92.31 98 VAL A O 1
ATOM 805 N N . PHE A 1 99 ? -8.883 -1.014 0.179 1.00 91.00 99 PHE A N 1
ATOM 806 C CA . PHE A 1 99 ? -7.768 -0.209 -0.346 1.00 91.00 99 PHE A CA 1
ATOM 807 C C . PHE A 1 99 ? -6.555 -1.068 -0.706 1.00 91.00 99 PHE A C 1
ATOM 809 O O . PHE A 1 99 ? -6.018 -0.958 -1.801 1.00 91.00 99 PHE A O 1
ATOM 816 N N . TYR A 1 100 ? -6.183 -1.997 0.173 1.00 93.94 100 TYR A N 1
ATOM 817 C CA . TYR A 1 100 ? -5.122 -2.962 -0.105 1.00 93.94 100 TYR A CA 1
ATOM 818 C C . TYR A 1 100 ? -5.369 -3.793 -1.364 1.00 93.94 100 TYR A C 1
ATOM 820 O O . TYR A 1 100 ? -4.463 -3.971 -2.177 1.00 93.94 100 TYR A O 1
ATOM 828 N N . PHE A 1 101 ? -6.593 -4.283 -1.546 1.00 92.31 101 PHE A N 1
ATOM 829 C CA . PHE A 1 101 ? -6.934 -5.099 -2.704 1.00 92.31 101 PHE A CA 1
ATOM 830 C C . PHE A 1 101 ? -6.909 -4.285 -4.004 1.00 92.31 101 PHE A C 1
ATOM 832 O O . PHE A 1 101 ? -6.384 -4.752 -5.016 1.00 92.31 101 PHE A O 1
ATOM 839 N N . VAL A 1 102 ? -7.430 -3.054 -3.967 1.00 90.31 102 VAL A N 1
ATOM 840 C CA . VAL A 1 102 ? -7.380 -2.112 -5.093 1.00 90.31 102 VAL A CA 1
ATOM 841 C C . VAL A 1 102 ? -5.931 -1.811 -5.474 1.00 90.31 102 VAL A C 1
ATOM 843 O O . VAL A 1 102 ? -5.589 -1.929 -6.650 1.00 90.31 102 VAL A O 1
ATOM 846 N N . ASP A 1 103 ? -5.063 -1.523 -4.504 1.00 89.38 103 ASP A N 1
ATOM 847 C CA . ASP A 1 103 ? -3.654 -1.213 -4.762 1.00 89.38 103 ASP A CA 1
ATOM 848 C C . ASP A 1 103 ? -2.900 -2.392 -5.392 1.00 89.38 103 ASP A C 1
ATOM 850 O O . ASP A 1 103 ? -2.124 -2.202 -6.329 1.00 89.38 103 ASP A O 1
ATOM 854 N N . ILE A 1 104 ? -3.156 -3.629 -4.946 1.00 90.75 104 ILE A N 1
ATOM 855 C CA . ILE A 1 104 ? -2.575 -4.829 -5.571 1.00 90.75 104 ILE A CA 1
ATOM 856 C C . ILE A 1 104 ? -3.014 -4.959 -7.029 1.00 90.75 104 ILE A C 1
ATOM 858 O O . ILE A 1 104 ? -2.181 -5.230 -7.896 1.00 90.75 104 ILE A O 1
ATOM 862 N N . ILE A 1 105 ? -4.305 -4.763 -7.310 1.00 89.69 105 ILE A N 1
ATOM 863 C CA . ILE A 1 105 ? -4.841 -4.843 -8.674 1.00 89.69 105 ILE A CA 1
ATOM 864 C C . ILE A 1 105 ? -4.218 -3.760 -9.558 1.00 89.69 105 ILE A C 1
ATOM 866 O O . ILE A 1 105 ? -3.793 -4.056 -10.676 1.00 89.69 105 ILE A O 1
ATOM 870 N N . LEU A 1 106 ? -4.139 -2.520 -9.068 1.00 86.88 106 LEU A N 1
ATOM 871 C CA . LEU A 1 106 ? -3.547 -1.403 -9.800 1.00 86.88 106 LEU A CA 1
ATOM 872 C C . LEU A 1 106 ? -2.058 -1.630 -10.070 1.00 86.88 106 LEU A C 1
ATOM 874 O O . LEU A 1 106 ? -1.618 -1.432 -11.203 1.00 86.88 106 LEU A O 1
ATOM 878 N N . MET A 1 107 ? -1.298 -2.102 -9.077 1.00 86.44 107 MET A N 1
ATOM 879 C CA . MET A 1 107 ? 0.113 -2.442 -9.256 1.00 86.44 107 MET A CA 1
ATOM 880 C C . MET A 1 107 ? 0.273 -3.551 -10.303 1.00 86.44 107 MET A C 1
ATOM 882 O O . MET A 1 107 ? 1.058 -3.400 -11.234 1.00 86.44 107 MET A O 1
ATOM 886 N N . PHE A 1 108 ? -0.520 -4.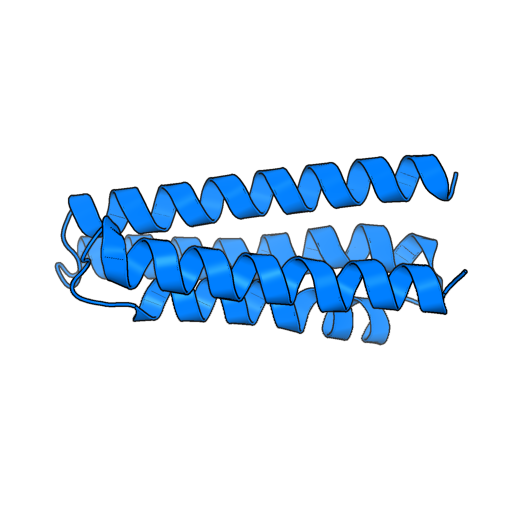623 -10.224 1.00 87.44 108 PHE A N 1
ATOM 887 C CA . PHE A 1 108 ? -0.482 -5.717 -11.197 1.00 87.44 108 PHE A CA 1
ATOM 888 C C . PHE A 1 108 ? -0.806 -5.252 -12.627 1.00 87.44 108 PHE A C 1
ATOM 890 O O . PHE A 1 108 ? -0.069 -5.561 -13.566 1.00 87.44 108 PHE A O 1
ATOM 897 N N . LEU A 1 109 ? -1.874 -4.464 -12.802 1.00 85.00 109 LEU A N 1
ATOM 898 C CA . LEU A 1 109 ? -2.244 -3.871 -14.091 1.00 85.00 109 LEU A CA 1
ATOM 899 C C . LEU A 1 109 ? -1.139 -2.957 -14.629 1.00 85.00 109 LEU A C 1
ATOM 901 O O . LEU A 1 109 ? -0.795 -3.041 -15.807 1.00 85.00 109 LEU A O 1
ATOM 905 N N . SER A 1 110 ? -0.554 -2.119 -13.771 1.00 81.00 110 SER A N 1
ATOM 906 C CA . SER A 1 110 ? 0.555 -1.230 -14.125 1.00 81.00 110 SER A CA 1
ATOM 907 C C . SER A 1 110 ? 1.772 -2.016 -14.615 1.00 81.00 110 SER A C 1
ATOM 909 O O . SER A 1 110 ? 2.357 -1.685 -15.651 1.00 81.00 110 SER A O 1
ATOM 911 N N . THR A 1 111 ? 2.115 -3.113 -13.935 1.00 82.19 111 THR A N 1
ATOM 912 C CA . THR A 1 111 ? 3.195 -4.018 -14.341 1.00 82.19 111 THR A CA 1
ATOM 913 C C . THR A 1 111 ? 2.901 -4.677 -15.687 1.00 82.19 111 THR A C 1
ATOM 915 O O . THR A 1 111 ? 3.784 -4.696 -16.542 1.00 82.19 111 THR A O 1
ATOM 918 N N . LEU A 1 112 ? 1.676 -5.162 -15.926 1.00 84.06 112 LEU A N 1
ATOM 919 C CA . LEU A 1 112 ? 1.284 -5.767 -17.207 1.00 84.06 112 LEU A CA 1
ATOM 920 C C . LEU A 1 112 ? 1.341 -4.776 -18.372 1.00 84.06 112 LEU A C 1
ATOM 922 O O . LEU A 1 112 ? 1.884 -5.091 -19.432 1.00 84.06 112 LEU A O 1
ATOM 926 N N . VAL A 1 113 ? 0.793 -3.574 -18.181 1.00 82.56 113 VAL A N 1
ATOM 927 C CA . VAL A 1 113 ? 0.825 -2.510 -19.192 1.00 82.56 113 VAL A CA 1
ATOM 928 C C . VAL A 1 113 ? 2.269 -2.117 -19.482 1.00 82.56 113 VAL A C 1
ATOM 930 O O . VAL A 1 113 ? 2.658 -2.047 -20.646 1.00 82.56 113 VAL A O 1
ATOM 933 N N . SER A 1 114 ? 3.087 -1.944 -18.442 1.00 76.31 114 SER A N 1
ATOM 934 C CA . SER A 1 114 ? 4.511 -1.642 -18.593 1.00 76.31 114 SER A CA 1
ATOM 935 C C . SER A 1 114 ? 5.230 -2.756 -19.353 1.00 76.31 114 SER A C 1
ATOM 937 O O . SER A 1 114 ? 5.911 -2.482 -20.336 1.00 76.31 114 SER A O 1
ATOM 939 N N . ALA A 1 115 ? 5.024 -4.021 -18.980 1.00 74.19 115 ALA A N 1
ATOM 940 C CA . ALA A 1 115 ? 5.613 -5.155 -19.682 1.00 74.19 115 ALA A CA 1
ATOM 941 C C . ALA A 1 115 ? 5.251 -5.143 -21.176 1.00 74.19 115 ALA A C 1
ATOM 943 O O . ALA A 1 115 ? 6.142 -5.268 -22.004 1.00 74.19 115 ALA A O 1
ATOM 944 N N . LYS A 1 116 ? 3.986 -4.891 -21.534 1.00 76.94 116 LYS A N 1
ATOM 945 C CA . LYS A 1 116 ? 3.536 -4.830 -22.935 1.00 76.94 116 LYS A CA 1
ATOM 946 C C . LYS A 1 116 ? 4.078 -3.625 -23.720 1.00 76.94 116 LYS A C 1
ATOM 948 O O . LYS A 1 116 ? 4.159 -3.685 -24.937 1.00 76.94 116 LYS A O 1
ATOM 953 N N . ILE A 1 117 ? 4.405 -2.517 -23.054 1.00 69.50 117 ILE A N 1
ATOM 954 C CA . ILE A 1 117 ? 5.003 -1.337 -23.703 1.00 69.50 117 ILE A CA 1
ATOM 955 C C . ILE A 1 117 ? 6.505 -1.549 -23.961 1.00 69.50 117 ILE A C 1
ATOM 957 O O . ILE A 1 117 ? 7.044 -1.010 -24.925 1.00 69.50 117 ILE A O 1
ATOM 961 N N . PHE A 1 118 ? 7.190 -2.310 -23.099 1.00 61.38 118 PHE A N 1
ATOM 962 C CA . PHE A 1 118 ? 8.642 -2.523 -23.160 1.00 61.38 118 PHE A CA 1
ATOM 963 C C . PHE A 1 118 ? 9.077 -3.847 -23.828 1.00 61.38 118 PHE A C 1
ATOM 965 O O . PHE A 1 118 ? 10.286 -4.040 -24.023 1.00 61.38 118 PHE A O 1
ATOM 972 N N . PHE A 1 119 ? 8.147 -4.753 -24.151 1.00 56.69 119 PHE A N 1
ATOM 973 C CA . PHE A 1 119 ? 8.361 -6.010 -24.890 1.00 56.69 119 PHE A CA 1
ATOM 974 C C . PHE A 1 119 ? 7.706 -5.968 -26.264 1.00 56.69 119 PHE A C 1
ATOM 976 O O . PHE A 1 119 ? 8.385 -6.438 -27.203 1.00 56.69 119 PHE A O 1
#